Protein AF-A0A7W9HDA1-F1 (afdb_monomer_lite)

Foldseek 3Di:
DDKDWDQEDVVQVVVVVVLVQWFPWDADPDWADDPPDRHTMGDIDTDPPDTPDD

Secondary structure (DSSP, 8-state):
-EEEEESSHHHHHHHHHHHHTTSEEE--S--B--TT-SSEEEEEEEE-SS-S--

pLDDT: mean 89.66, std 11.52, range [47.34, 97.5]

Sequence (54 aa):
MVEVAAADDETALAVQELLAARCAIAPADRTTREPGEPGVRLRFFLDLRQEPGS

Radius of gyration: 12.07 Å; chains: 1; bounding box: 24×18×40 Å

InterPro domains:
  IPR045775 Protein of unknown function DUF6207 [PF19711] (2-52)

Structure (mmCIF, N/CA/C/O backbone):
d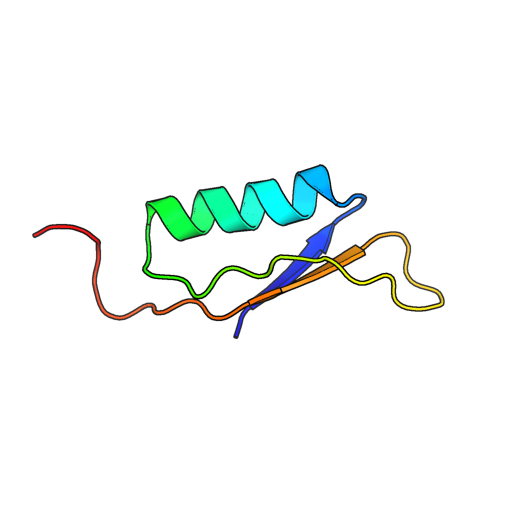ata_AF-A0A7W9HDA1-F1
#
_entry.id   AF-A0A7W9HDA1-F1
#
loop_
_atom_site.group_PDB
_atom_site.id
_atom_site.type_symbol
_atom_site.label_atom_id
_atom_site.label_alt_id
_atom_site.label_comp_id
_atom_site.label_asym_id
_atom_site.label_entity_id
_atom_site.label_seq_id
_atom_site.pdbx_PDB_ins_code
_atom_site.Cartn_x
_atom_site.Cartn_y
_atom_site.Cartn_z
_atom_site.occupancy
_atom_site.B_iso_or_equiv
_atom_site.auth_seq_id
_atom_site.auth_comp_id
_atom_site.auth_asym_id
_atom_site.auth_atom_id
_atom_site.pdbx_PDB_model_num
ATOM 1 N N . MET A 1 1 ? -9.559 6.311 -0.551 1.00 87.12 1 MET A N 1
ATOM 2 C CA . MET A 1 1 ? -8.658 5.443 -1.337 1.00 87.12 1 MET A CA 1
ATOM 3 C C . MET A 1 1 ? -7.291 6.091 -1.312 1.00 87.12 1 MET A C 1
ATOM 5 O O . MET A 1 1 ? -7.218 7.278 -1.607 1.00 87.12 1 MET A O 1
ATOM 9 N N . VAL A 1 2 ? -6.260 5.351 -0.920 1.00 93.38 2 VAL A N 1
ATOM 10 C CA . VAL A 1 2 ? -4.865 5.804 -0.945 1.00 93.38 2 VAL A CA 1
ATOM 11 C C . VAL A 1 2 ? -4.123 4.977 -1.984 1.00 93.38 2 VAL A C 1
ATOM 13 O O . VAL A 1 2 ? -4.358 3.773 -2.096 1.00 93.38 2 VAL A O 1
ATOM 16 N N . GLU A 1 3 ? -3.246 5.628 -2.740 1.00 95.44 3 GLU A N 1
ATOM 17 C CA . GLU A 1 3 ? -2.292 4.963 -3.618 1.00 95.44 3 GLU A CA 1
ATOM 18 C C . GLU A 1 3 ? -0.875 5.336 -3.187 1.00 95.44 3 GLU A C 1
ATOM 20 O O . GLU A 1 3 ? -0.563 6.515 -3.009 1.00 95.44 3 GLU A O 1
ATOM 25 N N . VAL A 1 4 ? -0.031 4.324 -3.013 1.00 95.06 4 VAL A N 1
ATOM 26 C CA . VAL A 1 4 ? 1.372 4.472 -2.621 1.00 95.06 4 VAL A CA 1
ATOM 27 C C . VAL A 1 4 ? 2.241 3.972 -3.764 1.00 95.06 4 VAL A C 1
ATOM 29 O O . VAL A 1 4 ? 2.082 2.831 -4.193 1.00 95.06 4 VAL A O 1
ATOM 32 N N . ALA A 1 5 ? 3.160 4.814 -4.233 1.00 96.75 5 ALA A N 1
ATOM 33 C CA . ALA A 1 5 ? 4.248 4.410 -5.115 1.00 96.75 5 ALA A CA 1
ATOM 34 C C . ALA A 1 5 ? 5.513 4.191 -4.285 1.00 96.75 5 ALA A C 1
ATOM 36 O O . ALA A 1 5 ? 5.890 5.068 -3.504 1.00 96.75 5 ALA A O 1
ATOM 37 N N . ALA A 1 6 ? 6.167 3.048 -4.456 1.00 96.75 6 ALA A N 1
ATOM 38 C CA . ALA A 1 6 ? 7.418 2.734 -3.774 1.00 96.75 6 ALA A CA 1
ATOM 39 C C . ALA A 1 6 ? 8.369 1.967 -4.696 1.00 96.75 6 ALA A C 1
ATOM 41 O O . ALA A 1 6 ? 7.946 1.407 -5.705 1.00 96.75 6 ALA A O 1
ATOM 42 N N . ALA A 1 7 ? 9.655 1.926 -4.350 1.00 96.62 7 ALA A N 1
ATOM 43 C CA . ALA A 1 7 ? 10.651 1.194 -5.134 1.00 96.62 7 ALA A CA 1
ATOM 44 C C . ALA A 1 7 ? 10.410 -0.330 -5.115 1.00 96.62 7 ALA A C 1
ATOM 46 O O . ALA A 1 7 ? 10.650 -1.021 -6.109 1.00 96.62 7 ALA A O 1
ATOM 47 N N . ASP A 1 8 ? 9.891 -0.839 -4.000 1.00 95.56 8 ASP A N 1
ATOM 48 C CA . ASP A 1 8 ? 9.710 -2.257 -3.724 1.00 95.56 8 ASP A CA 1
ATOM 49 C C . ASP A 1 8 ? 8.496 -2.511 -2.823 1.00 95.56 8 ASP A C 1
ATOM 51 O O . ASP A 1 8 ? 7.877 -1.602 -2.260 1.00 95.56 8 ASP A O 1
ATOM 55 N N . ASP A 1 9 ? 8.149 -3.790 -2.744 1.00 96.38 9 ASP A N 1
ATOM 56 C CA . ASP A 1 9 ? 6.975 -4.293 -2.049 1.00 96.38 9 ASP A CA 1
ATOM 57 C C . ASP A 1 9 ? 7.058 -4.073 -0.533 1.00 96.38 9 ASP A C 1
ATOM 59 O O . ASP A 1 9 ? 6.068 -3.689 0.090 1.00 96.38 9 ASP A O 1
ATOM 63 N N . GLU A 1 10 ? 8.250 -4.242 0.045 1.00 97.06 10 GLU A N 1
ATOM 64 C CA . GLU A 1 10 ? 8.505 -4.058 1.477 1.00 97.06 10 GLU A CA 1
ATOM 65 C C . GLU A 1 10 ? 8.215 -2.616 1.901 1.00 97.06 10 GLU A C 1
ATOM 67 O O . GLU A 1 10 ? 7.459 -2.380 2.846 1.00 97.06 10 GLU A O 1
ATOM 72 N N . THR A 1 11 ? 8.735 -1.645 1.151 1.00 97.50 11 THR A N 1
ATOM 73 C CA . THR A 1 11 ? 8.530 -0.220 1.418 1.00 97.50 11 THR A CA 1
ATOM 74 C C . THR A 1 11 ? 7.055 0.166 1.292 1.00 97.50 11 THR A C 1
ATOM 76 O O . THR A 1 11 ? 6.531 0.897 2.136 1.00 97.50 11 THR A O 1
ATOM 79 N N . ALA A 1 12 ? 6.356 -0.328 0.265 1.00 97.38 12 ALA A N 1
ATOM 80 C CA . ALA A 1 12 ? 4.935 -0.035 0.080 1.00 97.38 12 ALA A CA 1
ATOM 81 C C . ALA A 1 12 ? 4.078 -0.580 1.236 1.00 97.38 12 ALA A C 1
ATOM 83 O O . ALA A 1 12 ? 3.202 0.124 1.745 1.00 97.38 12 ALA A O 1
ATOM 84 N N . LEU A 1 13 ? 4.350 -1.811 1.675 1.00 96.25 13 LEU A N 1
ATOM 85 C CA . LEU A 1 13 ? 3.638 -2.443 2.788 1.00 96.25 13 LEU A CA 1
ATOM 86 C C . LEU A 1 13 ? 3.972 -1.781 4.132 1.00 96.25 13 LEU A C 1
ATOM 88 O O . LEU A 1 13 ? 3.072 -1.570 4.941 1.00 96.25 13 LEU A O 1
ATOM 92 N N . ALA A 1 14 ? 5.217 -1.351 4.351 1.00 96.88 14 ALA A N 1
ATOM 93 C CA . ALA A 1 14 ? 5.594 -0.604 5.553 1.00 96.88 14 ALA A CA 1
ATOM 94 C C . ALA A 1 14 ? 4.806 0.714 5.699 1.00 96.88 14 ALA A C 1
ATOM 96 O O . ALA A 1 14 ? 4.429 1.100 6.807 1.00 96.88 14 ALA A O 1
ATOM 97 N N . VAL A 1 15 ? 4.500 1.393 4.586 1.00 96.50 15 VAL A N 1
ATOM 98 C CA . VAL A 1 15 ? 3.637 2.588 4.592 1.00 96.50 15 VAL A CA 1
ATOM 99 C C . VAL A 1 15 ? 2.197 2.241 4.980 1.00 96.50 15 VAL A C 1
ATOM 101 O O . VAL A 1 15 ? 1.575 2.994 5.733 1.00 96.50 15 VAL A O 1
ATOM 104 N N . GLN A 1 16 ? 1.663 1.108 4.509 1.00 96.06 16 GLN A N 1
ATOM 105 C CA . GLN A 1 16 ? 0.340 0.631 4.922 1.00 96.06 16 GLN A CA 1
ATOM 106 C C . GLN A 1 16 ? 0.286 0.380 6.433 1.00 96.06 16 GLN A C 1
ATOM 108 O O . GLN A 1 16 ? -0.632 0.876 7.082 1.00 96.06 16 GLN A O 1
ATOM 113 N N . GLU A 1 17 ? 1.282 -0.302 7.003 1.00 95.31 17 GLU A N 1
ATOM 114 C CA . GLU A 1 17 ? 1.365 -0.557 8.451 1.00 95.31 17 GLU A CA 1
ATOM 115 C C . GLU A 1 17 ? 1.461 0.743 9.264 1.00 95.31 17 GLU A C 1
ATOM 117 O O . GLU A 1 17 ? 0.776 0.917 10.276 1.00 95.31 17 GLU A O 1
ATOM 122 N N . LEU A 1 18 ? 2.250 1.716 8.793 1.00 95.50 18 LEU A N 1
ATOM 123 C CA . LEU A 1 18 ? 2.364 3.027 9.438 1.00 95.50 18 LEU A CA 1
ATOM 124 C C . LEU A 1 18 ? 1.021 3.777 9.493 1.00 95.50 18 LEU A C 1
ATOM 126 O O . LEU A 1 18 ? 0.763 4.519 10.449 1.00 95.50 18 LEU A O 1
ATOM 130 N N . LEU A 1 19 ? 0.187 3.616 8.464 1.00 93.12 19 LEU A N 1
ATOM 131 C CA . LEU A 1 19 ? -1.147 4.213 8.389 1.00 93.12 19 LEU A CA 1
ATOM 132 C C . LEU A 1 19 ? -2.179 3.410 9.192 1.00 93.12 19 LEU A C 1
ATOM 134 O O . LEU A 1 19 ? -3.005 4.015 9.874 1.00 93.12 19 LEU A O 1
ATOM 138 N N . ALA A 1 20 ? -2.080 2.079 9.197 1.00 92.06 20 ALA A N 1
ATOM 139 C CA . ALA A 1 20 ? -2.897 1.193 10.029 1.00 92.06 20 ALA A CA 1
ATOM 140 C C . ALA A 1 20 ? -2.747 1.498 11.528 1.00 92.06 20 ALA A C 1
ATOM 142 O O . ALA A 1 20 ? -3.710 1.410 12.285 1.00 92.06 20 ALA A O 1
ATOM 143 N N . ALA A 1 21 ? -1.556 1.927 11.958 1.00 91.50 21 ALA A N 1
ATOM 144 C CA . ALA A 1 21 ? -1.302 2.318 13.344 1.00 91.50 21 ALA A CA 1
ATOM 145 C C . ALA A 1 21 ? -2.083 3.568 13.798 1.00 91.50 21 ALA A C 1
ATOM 147 O O . ALA A 1 21 ? -2.177 3.827 14.996 1.00 91.50 21 ALA A O 1
ATOM 148 N N . ARG A 1 22 ? -2.610 4.374 12.866 1.00 88.44 22 ARG A N 1
ATOM 149 C CA . ARG A 1 22 ? -3.289 5.650 13.164 1.00 88.44 22 ARG A CA 1
ATOM 150 C C . ARG A 1 22 ? -4.746 5.693 12.728 1.00 88.44 22 ARG A C 1
ATOM 152 O O . ARG A 1 22 ? -5.472 6.590 13.146 1.00 88.44 22 ARG A O 1
ATOM 159 N N . CYS A 1 23 ? -5.168 4.783 11.863 1.00 89.31 23 CYS A N 1
ATOM 160 C CA . CYS A 1 23 ? -6.484 4.804 11.244 1.00 89.31 23 CYS A CA 1
ATOM 161 C C . CYS 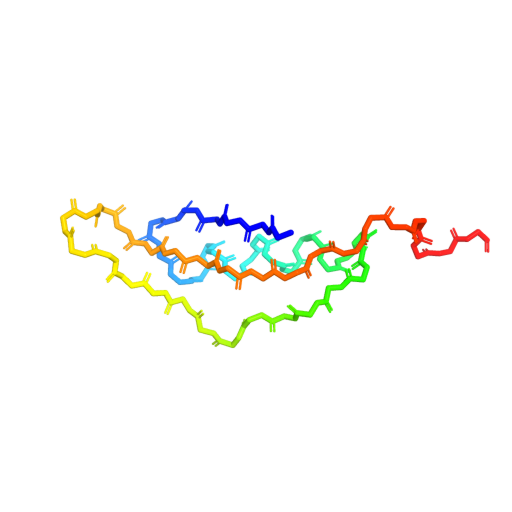A 1 23 ? -6.951 3.380 10.966 1.00 89.31 23 CYS A C 1
ATOM 163 O O . CYS A 1 23 ? -6.145 2.490 10.696 1.00 89.31 23 CYS A O 1
ATOM 165 N N . ALA A 1 24 ? -8.266 3.178 10.940 1.00 90.56 24 ALA A N 1
ATOM 166 C CA . ALA A 1 24 ? -8.808 1.939 10.409 1.00 90.56 24 ALA A CA 1
ATOM 167 C C . ALA A 1 24 ? -8.509 1.855 8.903 1.00 90.56 24 ALA A C 1
ATOM 169 O O . ALA A 1 24 ? -8.723 2.812 8.153 1.00 90.56 24 ALA A O 1
ATOM 170 N N . ILE A 1 25 ? -8.019 0.699 8.457 1.00 92.44 25 ILE A N 1
ATOM 171 C CA . ILE A 1 25 ? -7.762 0.421 7.044 1.00 92.44 25 ILE A CA 1
ATOM 172 C C . ILE A 1 25 ? -8.408 -0.895 6.626 1.00 92.44 25 ILE A C 1
ATOM 174 O O . IL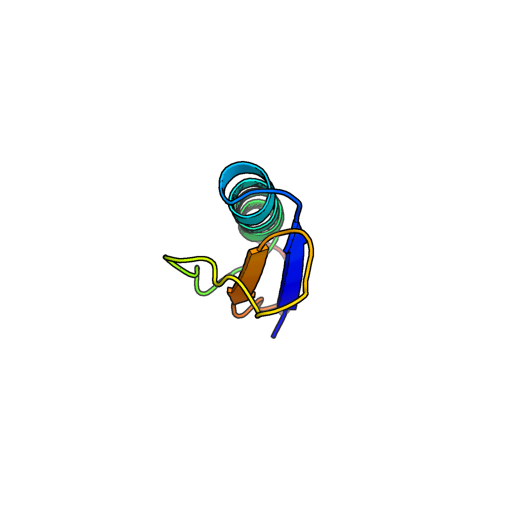E A 1 25 ? -8.569 -1.805 7.438 1.00 92.44 25 ILE A O 1
ATOM 178 N N . ALA A 1 26 ? -8.724 -1.013 5.339 1.00 93.00 26 ALA A N 1
ATOM 179 C CA . ALA A 1 26 ? -8.873 -2.311 4.691 1.00 93.00 26 ALA A CA 1
ATOM 180 C C . ALA A 1 26 ? -7.539 -2.619 3.992 1.00 93.00 26 ALA A C 1
ATOM 182 O O . ALA A 1 26 ? -7.280 -1.994 2.959 1.00 93.00 26 ALA A O 1
ATOM 183 N N . PRO A 1 27 ? -6.676 -3.483 4.563 1.00 88.94 27 PRO A N 1
ATOM 184 C CA . PRO A 1 27 ? -5.337 -3.713 4.039 1.00 88.94 27 PRO A CA 1
ATOM 185 C C . PRO A 1 27 ? -5.395 -4.362 2.659 1.00 88.94 27 PRO A C 1
ATOM 187 O O . PRO A 1 27 ? -6.294 -5.146 2.356 1.00 88.94 27 PRO A O 1
ATOM 190 N N . ALA A 1 28 ? -4.415 -4.036 1.827 1.00 90.31 28 ALA A N 1
ATOM 191 C CA . ALA A 1 28 ? -4.165 -4.737 0.586 1.00 90.31 28 ALA A CA 1
ATOM 192 C C . ALA A 1 28 ? -3.107 -5.820 0.806 1.00 90.31 28 ALA A C 1
ATOM 194 O O . ALA A 1 28 ? -2.044 -5.567 1.370 1.00 90.31 28 ALA A O 1
ATOM 195 N N . ASP A 1 29 ? -3.395 -7.023 0.313 1.00 86.31 29 ASP A N 1
ATOM 196 C CA . ASP A 1 29 ? -2.488 -8.173 0.403 1.00 86.31 29 ASP A CA 1
ATOM 197 C C . ASP A 1 29 ? -1.360 -8.135 -0.633 1.00 86.31 29 ASP A C 1
ATOM 199 O O . ASP A 1 29 ? -0.416 -8.922 -0.561 1.00 86.31 29 ASP A O 1
ATOM 203 N N . ARG A 1 30 ? -1.491 -7.294 -1.668 1.00 90.69 30 ARG A N 1
ATOM 204 C CA . ARG A 1 30 ? -0.578 -7.275 -2.813 1.00 90.69 30 ARG A CA 1
ATOM 205 C C . ARG A 1 30 ? -0.386 -5.881 -3.372 1.00 90.69 30 ARG A C 1
ATOM 207 O O . ARG A 1 30 ? -1.321 -5.099 -3.527 1.00 90.69 30 ARG A O 1
ATOM 214 N N . THR A 1 31 ? 0.845 -5.641 -3.766 1.00 96.00 31 THR A N 1
ATOM 215 C CA . THR A 1 31 ? 1.280 -4.574 -4.654 1.00 96.00 31 THR A CA 1
ATOM 216 C C . THR A 1 31 ? 1.089 -4.974 -6.120 1.00 96.00 31 THR A C 1
ATOM 218 O O . THR A 1 31 ? 0.898 -6.140 -6.476 1.00 96.00 31 THR A O 1
ATOM 221 N N . THR A 1 32 ? 1.154 -3.981 -6.996 1.00 96.50 32 THR A N 1
ATOM 222 C CA . THR A 1 32 ? 1.083 -4.129 -8.454 1.00 96.50 32 THR A CA 1
ATOM 223 C C . THR A 1 32 ? 2.279 -3.437 -9.093 1.00 96.50 32 THR A C 1
ATOM 225 O O . THR A 1 32 ? 2.796 -2.470 -8.542 1.00 96.50 32 THR A O 1
ATOM 228 N N . ARG A 1 33 ? 2.757 -3.938 -10.235 1.00 95.44 33 ARG A N 1
ATOM 229 C CA . ARG A 1 33 ? 3.816 -3.290 -11.023 1.00 95.44 33 ARG A CA 1
ATOM 230 C C . ARG A 1 33 ? 3.211 -2.791 -12.321 1.00 95.44 33 ARG A C 1
ATOM 232 O O . ARG A 1 33 ? 2.821 -3.598 -13.161 1.00 95.44 33 ARG A O 1
ATOM 239 N N . GLU A 1 34 ? 3.142 -1.475 -12.466 1.00 91.12 34 GLU A N 1
ATOM 240 C CA . GLU A 1 34 ? 2.618 -0.851 -13.676 1.00 91.12 34 GLU A CA 1
ATOM 241 C C . GLU A 1 34 ? 3.703 -0.825 -14.768 1.00 91.12 34 GLU A C 1
ATOM 243 O O . GLU A 1 34 ? 4.851 -0.453 -14.493 1.00 91.12 34 GLU A O 1
ATOM 248 N N . PRO A 1 35 ? 3.389 -1.225 -16.014 1.00 91.06 35 PRO A N 1
ATOM 249 C CA . PRO A 1 35 ? 4.351 -1.191 -17.108 1.00 91.06 35 PRO A CA 1
ATOM 250 C C . PRO A 1 35 ? 4.923 0.214 -17.327 1.00 91.06 35 PRO A C 1
ATOM 252 O O . PRO A 1 35 ? 4.184 1.172 -17.535 1.00 91.06 35 PRO A O 1
ATOM 255 N N . GLY A 1 36 ? 6.252 0.325 -17.332 1.00 91.12 36 GLY A N 1
ATOM 256 C CA . GLY A 1 36 ? 6.954 1.592 -17.560 1.00 91.12 36 GLY A CA 1
ATOM 257 C C . GLY A 1 36 ? 7.181 2.439 -16.307 1.00 91.12 36 GLY A C 1
ATOM 258 O O . GLY A 1 36 ? 7.884 3.445 -16.398 1.00 91.12 36 GLY A O 1
ATOM 259 N N . GLU A 1 37 ? 6.668 2.034 -15.143 1.00 88.75 37 GLU A N 1
ATOM 260 C CA . GLU A 1 37 ? 6.963 2.713 -13.883 1.00 88.75 37 GLU A CA 1
ATOM 261 C C . GLU A 1 37 ? 8.131 2.053 -13.131 1.00 88.75 37 GLU A C 1
ATOM 263 O O . GLU A 1 37 ? 8.1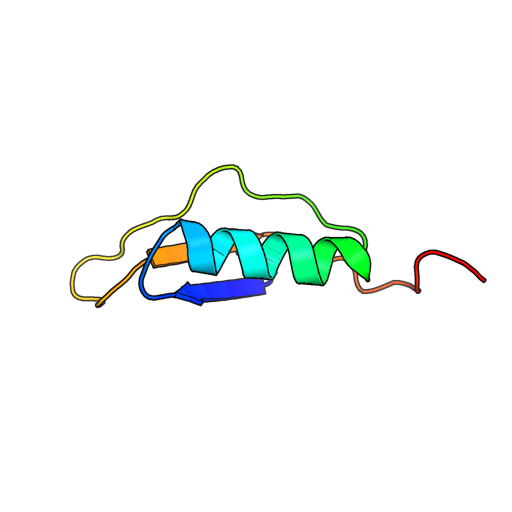95 0.823 -13.019 1.00 88.75 37 GLU A O 1
ATOM 268 N N . PRO A 1 38 ? 9.0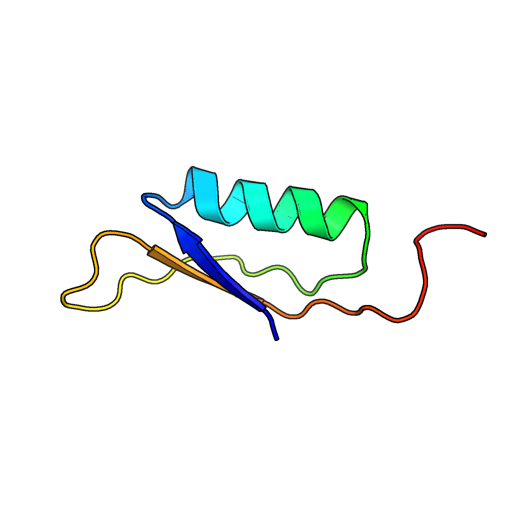65 2.846 -12.574 1.00 84.69 38 PRO A N 1
ATOM 269 C CA . PRO A 1 38 ? 10.109 2.319 -11.712 1.00 84.69 38 PRO A CA 1
ATOM 270 C C . PRO A 1 38 ? 9.533 2.057 -10.314 1.00 84.69 38 PRO A C 1
ATOM 272 O O . PRO A 1 38 ? 9.548 2.938 -9.459 1.00 84.69 38 PRO A O 1
ATOM 275 N N . GLY A 1 39 ? 9.013 0.849 -10.081 1.00 94.75 39 GLY A N 1
ATOM 276 C CA . GLY A 1 39 ? 8.607 0.410 -8.744 1.00 94.75 39 GLY A CA 1
ATOM 277 C C . GLY A 1 39 ? 7.289 -0.350 -8.695 1.00 94.75 39 GLY A C 1
ATOM 278 O O . GLY A 1 39 ? 6.941 -1.084 -9.624 1.00 94.75 39 GLY A O 1
ATOM 279 N N . VAL A 1 40 ? 6.595 -0.203 -7.569 1.00 97.12 40 VAL A N 1
ATOM 280 C CA . VAL A 1 40 ? 5.331 -0.866 -7.248 1.00 97.12 40 VAL A CA 1
ATOM 281 C C . VAL A 1 40 ? 4.280 0.148 -6.801 1.00 97.12 40 VAL A C 1
ATOM 283 O O . VAL A 1 40 ? 4.597 1.213 -6.265 1.00 97.12 40 VAL A O 1
ATOM 286 N N . ARG A 1 41 ? 3.014 -0.221 -6.977 1.00 97.19 41 ARG A N 1
ATOM 287 C CA . ARG A 1 41 ? 1.834 0.498 -6.509 1.00 97.19 41 ARG A CA 1
ATOM 288 C C . ARG A 1 41 ? 1.068 -0.346 -5.504 1.00 97.19 41 ARG A C 1
ATOM 290 O O . ARG A 1 41 ? 0.731 -1.495 -5.790 1.00 97.19 41 ARG A O 1
ATOM 297 N N . LEU A 1 42 ? 0.739 0.241 -4.360 1.00 97.25 42 LEU A N 1
ATOM 298 C CA . LEU A 1 42 ? -0.182 -0.329 -3.379 1.00 97.25 42 LEU A CA 1
ATOM 299 C C . LEU A 1 42 ? -1.435 0.540 -3.304 1.00 97.25 42 LEU A C 1
ATOM 301 O O . LEU A 1 42 ? -1.337 1.761 -3.174 1.00 97.25 42 LEU A O 1
ATOM 305 N N . ARG A 1 43 ? -2.611 -0.084 -3.384 1.00 96.69 43 ARG A N 1
ATOM 306 C CA . ARG A 1 43 ? -3.910 0.595 -3.307 1.00 96.69 43 ARG A CA 1
ATOM 307 C C . ARG A 1 43 ? -4.738 -0.007 -2.192 1.00 96.69 43 ARG A C 1
ATOM 309 O O . ARG A 1 43 ? -5.004 -1.202 -2.224 1.00 96.69 43 ARG A O 1
ATOM 316 N N . PHE A 1 44 ? -5.184 0.821 -1.256 1.00 95.38 44 PHE A N 1
ATOM 317 C CA . PHE A 1 44 ? -6.022 0.375 -0.146 1.00 95.38 44 PHE A CA 1
ATOM 318 C C . PHE A 1 44 ? -6.961 1.483 0.349 1.00 95.38 44 PHE A C 1
ATOM 320 O O . PHE A 1 44 ? -6.853 2.660 -0.0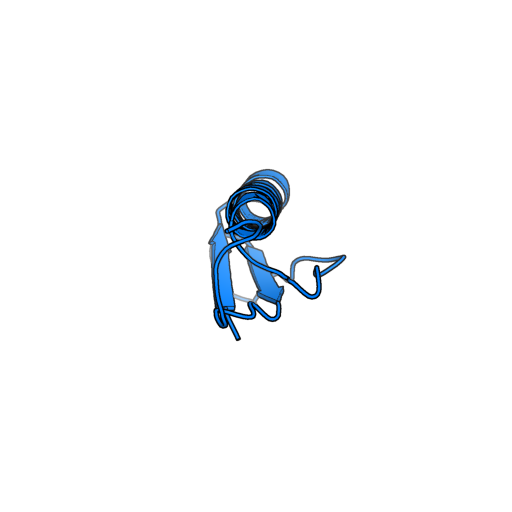29 1.00 95.38 44 PHE A O 1
ATOM 327 N N . PHE A 1 45 ? -7.928 1.106 1.185 1.00 93.25 45 PHE A N 1
ATOM 328 C CA . PHE A 1 45 ? -8.863 2.052 1.785 1.00 93.25 45 PHE A CA 1
ATOM 329 C C . PHE A 1 45 ? -8.401 2.444 3.183 1.00 93.25 45 PHE A C 1
ATOM 331 O O . PHE A 1 45 ? -8.132 1.591 4.021 1.00 93.25 45 PHE A O 1
ATOM 338 N N . LEU A 1 46 ? -8.352 3.754 3.408 1.00 91.75 46 LEU A N 1
ATOM 339 C CA . LEU A 1 46 ? -8.069 4.392 4.683 1.00 91.75 46 LEU A CA 1
ATOM 340 C C . LEU A 1 46 ? -9.350 5.080 5.154 1.00 91.75 46 LEU A C 1
ATOM 342 O O . LEU A 1 46 ? -9.911 5.891 4.408 1.00 91.75 46 LEU A O 1
ATOM 346 N N . ASP A 1 47 ? -9.808 4.749 6.357 1.00 90.31 47 ASP A N 1
ATOM 347 C CA . ASP A 1 47 ? -10.923 5.421 7.015 1.00 90.31 47 ASP A CA 1
ATOM 348 C C . ASP A 1 47 ? -10.377 6.479 7.979 1.00 90.31 47 ASP A C 1
ATOM 350 O O . ASP A 1 47 ? -9.732 6.166 8.977 1.00 90.31 47 ASP A O 1
ATOM 354 N N . LEU A 1 48 ? -10.614 7.749 7.649 1.00 85.69 48 LEU A N 1
ATOM 355 C CA . LEU A 1 48 ? -10.132 8.904 8.412 1.00 85.69 48 LEU A CA 1
ATOM 356 C C . LEU A 1 48 ? -11.105 9.338 9.519 1.00 85.69 48 LEU A C 1
ATOM 358 O O . LEU A 1 48 ? -10.893 10.369 10.164 1.00 85.69 48 LEU A O 1
ATOM 362 N N . ARG A 1 49 ? -12.212 8.615 9.718 1.00 80.19 49 ARG A N 1
ATOM 363 C CA . ARG A 1 49 ? -13.230 8.981 10.705 1.00 80.19 49 ARG A CA 1
ATOM 364 C C . ARG A 1 49 ? -12.763 8.569 12.103 1.00 80.19 49 ARG A C 1
ATOM 366 O O . ARG A 1 49 ? -13.143 7.521 12.602 1.00 80.19 49 ARG A O 1
ATOM 373 N N . GLN A 1 50 ? -12.019 9.489 12.719 1.00 59.25 50 GLN A N 1
ATOM 374 C CA . GLN A 1 50 ? -11.632 9.554 14.136 1.00 59.25 50 GLN A CA 1
ATOM 375 C C . GLN A 1 50 ? -10.598 8.513 14.600 1.00 59.25 50 GLN A C 1
ATOM 377 O O . GLN A 1 50 ? -10.572 7.365 14.169 1.00 59.25 50 GLN A O 1
ATOM 382 N N . GLU A 1 51 ? -9.695 8.993 15.451 1.00 57.44 51 GLU A N 1
ATOM 383 C CA . GLU A 1 51 ? -8.477 8.332 15.921 1.00 57.44 51 GLU A CA 1
ATOM 384 C C . GLU A 1 51 ? -8.797 7.036 16.694 1.00 57.44 51 GLU A C 1
ATOM 386 O O . GLU A 1 51 ? -9.827 6.968 17.372 1.00 57.44 51 GLU A O 1
ATOM 391 N N . PRO A 1 52 ? -7.943 5.996 16.638 1.00 57.22 52 PRO A N 1
ATOM 392 C CA . PRO A 1 52 ? -8.057 4.855 17.534 1.00 57.22 52 PRO A CA 1
ATOM 393 C C . PRO A 1 52 ? -7.791 5.320 18.973 1.00 57.22 52 PRO A C 1
ATOM 395 O O . PRO A 1 52 ? -6.650 5.393 19.415 1.00 57.22 52 PRO A O 1
ATOM 398 N N . GLY A 1 53 ? -8.870 5.632 19.693 1.00 57.91 53 GLY A N 1
ATOM 399 C CA . GLY A 1 53 ? -8.862 5.994 21.109 1.00 57.91 53 GLY A CA 1
ATOM 400 C C . GLY A 1 53 ? -9.053 7.489 21.366 1.00 57.91 53 GLY A C 1
ATOM 401 O O . GLY A 1 53 ? -8.106 8.265 21.280 1.00 57.91 53 GLY A O 1
ATOM 402 N N . SER A 1 54 ? -10.270 7.853 21.777 1.00 47.34 54 SER A N 1
ATOM 403 C CA . SER A 1 54 ? -10.465 8.841 22.844 1.00 47.34 54 SER A CA 1
ATOM 404 C C . SER A 1 54 ? -10.767 8.107 24.142 1.00 47.34 54 SER A C 1
ATOM 406 O O . SER A 1 54 ? -11.295 6.974 24.067 1.00 47.34 54 SER A O 1
#

Organism: NCBI:txid36816